Protein AF-A0A2R6EHL4-F1 (afdb_monomer_lite)

Foldseek 3Di:
DDDDDPPPPPPPVVVVVVVVVVVVVVVVVVVCVVVVVCPDDDDDWQWDWDWADDPDLFKIKIATQATDKDAQVFKFKPQWPGRRQDPGIHHHGDITITGGNDQKIWIWGQDPPRDIDTNDIDRRDRPPDPPPPPPPPPPPPPDDDDDDDDDDDDDDDDDDPDDDDDDDDDDDDDD

Radius of gyration: 38.96 Å; chains: 1; bounding box: 116×70×100 Å

Secondary structure (DSSP, 8-state):
-----------HHHHHHHHHHHHHHHHHHHHHHHHHT----PPPP-EEEEEEE-SSTT-EEEEEEEESPEEGGGEEEETBSSS---SSEE-TT-EEEE-B-SS-EEEEEE-TTS-EEEEEEE-----PPP--TTTT---------------------------------------

Sequence (175 aa):
MAPSRPNRAVSPVVGTVLLVAIVVALSALVAAVAFGTGGPREPAPDVVLELEQTDRPVAHELVVEGGDTLVGEKVEFRGTADEDPLAGRLRAGESLTVYPVEDTVRVVWFGEYTTTQILATFDPDPDLPPVDESSSTVTSRPRAPSTSSTRGSSSATWTATTTPSTWTTGRSTAL

pLDDT: mean 75.08, std 17.84, range [36.78, 97.44]

Structure (mmCIF, N/CA/C/O backbone):
data_AF-A0A2R6EHL4-F1
#
_entry.id   AF-A0A2R6EHL4-F1
#
loop_
_atom_site.group_PDB
_atom_site.id
_atom_site.type_symbol
_atom_site.label_atom_id
_atom_site.label_alt_id
_atom_site.label_comp_id
_atom_site.label_asym_id
_atom_site.label_entity_id
_atom_site.label_seq_id
_atom_site.pdbx_PDB_ins_code
_atom_site.Cartn_x
_atom_site.Cartn_y
_atom_site.Cartn_z
_atom_site.occupancy
_atom_site.B_iso_or_equiv
_atom_site.auth_seq_id
_atom_site.auth_comp_id
_atom_site.auth_asym_id
_atom_site.auth_atom_id
_atom_site.pdbx_PDB_model_num
ATOM 1 N N . MET A 1 1 ? 68.383 -13.740 -42.417 1.00 51.94 1 MET A N 1
ATOM 2 C CA . MET A 1 1 ? 67.497 -12.732 -43.035 1.00 51.94 1 MET A CA 1
ATOM 3 C C . MET A 1 1 ? 66.137 -12.849 -42.363 1.00 51.94 1 MET A C 1
ATOM 5 O O . MET A 1 1 ? 65.426 -13.806 -42.628 1.00 51.94 1 MET A O 1
ATOM 9 N N . ALA A 1 2 ? 65.846 -11.992 -41.382 1.00 56.62 2 ALA A N 1
ATOM 10 C CA . ALA A 1 2 ? 64.598 -12.051 -40.620 1.00 56.62 2 ALA A CA 1
ATOM 11 C C . ALA A 1 2 ? 63.565 -11.105 -41.258 1.00 56.62 2 ALA A C 1
ATOM 13 O O . ALA A 1 2 ? 63.922 -9.962 -41.550 1.00 56.62 2 ALA A O 1
ATOM 14 N N . PRO A 1 3 ? 62.318 -11.538 -41.502 1.00 65.69 3 PRO A N 1
ATOM 15 C CA . PRO A 1 3 ? 61.301 -10.654 -42.049 1.00 65.69 3 PRO A CA 1
ATOM 16 C C . PRO A 1 3 ? 60.809 -9.678 -40.973 1.00 65.69 3 PRO A C 1
ATOM 18 O O . PRO A 1 3 ? 60.251 -10.083 -39.951 1.00 65.69 3 PRO A O 1
ATOM 21 N N . SER A 1 4 ? 60.992 -8.381 -41.221 1.00 63.84 4 SER A N 1
ATOM 22 C CA . SER A 1 4 ? 60.390 -7.297 -40.446 1.00 63.84 4 SER A CA 1
ATOM 23 C C . SER A 1 4 ? 58.872 -7.377 -40.581 1.00 63.84 4 SER A C 1
ATOM 25 O O . SER A 1 4 ? 58.323 -7.127 -41.654 1.00 63.84 4 SER A O 1
ATOM 27 N N . ARG A 1 5 ? 58.170 -7.755 -39.509 1.00 69.06 5 ARG A N 1
ATOM 28 C CA . ARG A 1 5 ? 56.705 -7.713 -39.503 1.00 69.06 5 ARG A CA 1
ATOM 29 C C . ARG A 1 5 ? 56.274 -6.244 -39.469 1.00 69.06 5 ARG A C 1
ATOM 31 O O . ARG A 1 5 ? 56.669 -5.546 -38.535 1.00 69.06 5 ARG A O 1
ATOM 38 N N . PRO A 1 6 ? 55.488 -5.754 -40.444 1.00 61.88 6 PRO A N 1
ATOM 39 C CA . PRO A 1 6 ? 54.957 -4.405 -40.377 1.00 61.88 6 PRO A CA 1
ATOM 40 C C . PRO A 1 6 ? 54.023 -4.342 -39.173 1.00 61.88 6 PRO A C 1
ATOM 42 O O . PRO A 1 6 ? 53.021 -5.057 -39.104 1.00 61.88 6 PRO A O 1
ATOM 45 N N . ASN A 1 7 ? 54.399 -3.515 -38.202 1.00 63.94 7 ASN A N 1
ATOM 46 C CA . ASN A 1 7 ? 53.571 -3.181 -37.061 1.00 63.94 7 ASN A CA 1
ATOM 47 C C . ASN A 1 7 ? 52.332 -2.465 -37.616 1.00 63.94 7 ASN A C 1
ATOM 49 O O . ASN A 1 7 ? 52.393 -1.282 -37.952 1.00 63.94 7 ASN A O 1
ATOM 53 N N . ARG A 1 8 ? 51.240 -3.207 -37.840 1.00 67.00 8 ARG A N 1
ATOM 54 C CA . ARG A 1 8 ? 49.971 -2.633 -38.289 1.00 67.00 8 ARG A CA 1
ATOM 55 C C . ARG A 1 8 ? 49.411 -1.836 -37.121 1.00 67.00 8 ARG A C 1
ATOM 57 O O . ARG A 1 8 ? 48.657 -2.365 -36.311 1.00 67.00 8 ARG A O 1
ATOM 64 N N . ALA A 1 9 ? 49.809 -0.574 -37.030 1.00 65.62 9 ALA A N 1
ATOM 65 C CA . ALA A 1 9 ? 49.090 0.399 -36.239 1.00 65.62 9 ALA A CA 1
ATOM 66 C C . ALA A 1 9 ? 47.671 0.458 -36.816 1.00 65.62 9 ALA A C 1
ATOM 68 O O . ALA A 1 9 ? 47.457 0.916 -37.940 1.00 65.62 9 ALA A O 1
ATOM 69 N N . VAL A 1 10 ? 46.718 -0.113 -36.083 1.00 70.75 10 VAL A N 1
ATOM 70 C CA . VAL A 1 10 ? 45.293 0.074 -36.352 1.00 70.75 10 VAL A CA 1
ATOM 71 C C . VAL A 1 10 ? 45.035 1.574 -36.435 1.00 70.75 10 VAL A C 1
ATOM 73 O O . VAL A 1 10 ? 45.503 2.332 -35.584 1.00 70.75 10 VAL A O 1
ATOM 76 N N . SER A 1 11 ? 44.381 2.020 -37.512 1.00 77.75 11 SER A N 1
ATOM 77 C CA . SER A 1 11 ? 44.221 3.454 -37.736 1.00 77.75 11 SER A CA 1
ATOM 78 C C . SER A 1 11 ? 43.409 4.058 -36.581 1.00 77.75 11 SER A C 1
ATOM 80 O O . SER A 1 11 ? 42.477 3.404 -36.097 1.00 77.75 11 SER A O 1
ATOM 82 N N . PRO A 1 12 ? 43.734 5.286 -36.129 1.00 83.19 12 PRO A N 1
ATOM 83 C CA . PRO A 1 12 ? 43.045 5.939 -35.014 1.00 83.19 12 PRO A CA 1
ATOM 84 C C . PRO A 1 12 ? 41.516 5.873 -35.121 1.00 83.19 12 PRO A C 1
ATOM 86 O O . PRO A 1 12 ? 40.829 5.659 -34.126 1.00 83.19 12 PRO A O 1
ATOM 89 N N . VAL A 1 13 ? 41.008 5.956 -36.353 1.00 87.31 13 VAL A N 1
ATOM 90 C CA . VAL A 1 13 ? 39.584 5.923 -36.704 1.00 87.31 13 VAL A CA 1
ATOM 91 C C . VAL A 1 13 ? 38.945 4.558 -36.439 1.00 87.31 13 VAL A C 1
ATOM 93 O O . VAL A 1 13 ? 37.832 4.493 -35.922 1.00 87.31 13 VAL A O 1
ATOM 96 N N . VAL A 1 14 ? 39.639 3.453 -36.732 1.00 86.69 14 VAL A N 1
ATOM 97 C CA . VAL A 1 14 ? 39.107 2.102 -36.474 1.00 86.69 14 VAL A CA 1
ATOM 98 C C . VAL A 1 14 ? 38.966 1.861 -34.970 1.00 86.69 14 VAL A C 1
ATOM 100 O O . VAL A 1 14 ? 37.977 1.278 -34.530 1.00 86.69 14 VAL A O 1
ATOM 103 N N . GLY A 1 15 ? 39.905 2.376 -34.170 1.00 86.50 15 GLY A N 1
ATOM 104 C CA . GLY A 1 15 ? 39.806 2.333 -32.711 1.00 86.50 15 GLY A CA 1
ATOM 105 C C . GLY A 1 15 ? 38.618 3.136 -32.178 1.00 86.50 15 GLY A C 1
ATOM 106 O O . GLY A 1 15 ? 37.920 2.672 -31.278 1.00 86.50 15 GLY A O 1
ATOM 107 N N . THR A 1 16 ? 38.338 4.307 -32.760 1.00 92.69 16 THR A N 1
ATOM 108 C CA . THR A 1 16 ? 37.220 5.152 -32.309 1.00 92.69 16 THR A CA 1
ATOM 109 C C . THR A 1 16 ? 35.869 4.525 -32.628 1.00 92.69 16 THR A C 1
ATOM 111 O O . THR A 1 16 ? 34.993 4.500 -31.769 1.00 92.69 16 THR A O 1
ATOM 114 N N . VAL A 1 17 ? 35.700 3.976 -33.835 1.00 93.81 17 VAL A N 1
ATOM 115 C CA . VAL A 1 17 ? 34.446 3.310 -34.224 1.00 93.81 17 VAL A CA 1
ATOM 116 C C . VAL A 1 17 ? 34.177 2.101 -33.328 1.00 93.81 17 VAL A C 1
ATOM 118 O O . VAL A 1 17 ? 33.052 1.925 -32.863 1.00 93.81 17 VAL A O 1
ATOM 121 N N . LEU A 1 18 ? 35.210 1.308 -33.024 1.00 91.88 18 LEU A N 1
ATOM 122 C CA . LEU A 1 18 ? 35.087 0.169 -32.113 1.00 91.88 18 LEU A CA 1
ATOM 123 C C . LEU A 1 18 ? 34.695 0.608 -30.695 1.00 91.88 18 LEU A C 1
ATOM 125 O O . LEU A 1 18 ? 33.807 0.010 -30.090 1.00 91.88 18 LEU A O 1
ATOM 129 N N . LEU A 1 19 ? 35.327 1.665 -30.179 1.00 93.75 19 LEU A N 1
ATOM 130 C CA . LEU A 1 19 ? 35.011 2.218 -28.864 1.00 93.75 19 LEU A CA 1
ATOM 131 C C . LEU A 1 19 ? 33.545 2.662 -28.792 1.00 93.75 19 LEU A C 1
ATOM 133 O O . LEU A 1 19 ? 32.827 2.264 -27.877 1.00 93.75 19 LEU A O 1
ATOM 137 N N . VAL A 1 20 ? 33.090 3.445 -29.775 1.00 96.31 20 VAL A N 1
ATOM 138 C CA . VAL A 1 20 ? 31.707 3.941 -29.830 1.00 96.31 20 VAL A CA 1
ATOM 139 C C . VAL A 1 20 ? 30.719 2.782 -29.919 1.00 96.31 20 VAL A C 1
ATOM 141 O O . VAL A 1 20 ? 29.722 2.787 -29.202 1.00 96.31 20 VAL A O 1
ATOM 144 N N . ALA A 1 21 ? 31.005 1.762 -30.731 1.00 96.69 21 ALA A N 1
ATOM 145 C CA . ALA A 1 21 ? 30.141 0.591 -30.854 1.00 96.69 21 ALA A CA 1
ATOM 146 C C . ALA A 1 21 ? 29.924 -0.110 -29.503 1.00 96.69 21 ALA A C 1
ATOM 148 O O . ALA A 1 21 ? 28.790 -0.426 -29.143 1.00 96.69 21 ALA A O 1
ATOM 149 N N . ILE A 1 22 ? 30.996 -0.305 -28.730 1.00 95.62 22 ILE A N 1
ATOM 150 C CA . ILE A 1 22 ? 30.911 -0.940 -27.409 1.00 95.62 22 ILE A CA 1
ATOM 151 C C . ILE A 1 22 ? 30.153 -0.045 -26.423 1.00 95.62 22 ILE A C 1
ATOM 153 O O . ILE A 1 22 ? 29.301 -0.540 -25.691 1.00 95.62 22 ILE A O 1
ATOM 157 N N . VAL A 1 23 ? 30.405 1.267 -26.420 1.00 97.44 23 VAL A N 1
ATOM 158 C CA . VAL A 1 23 ? 29.692 2.216 -25.546 1.00 97.44 23 VAL A CA 1
ATOM 159 C C . VAL A 1 23 ? 28.191 2.216 -25.830 1.00 97.44 23 VAL A C 1
ATOM 161 O O . VAL A 1 23 ? 27.398 2.170 -24.894 1.00 97.44 23 VAL A O 1
ATOM 164 N N . VAL A 1 24 ? 27.787 2.215 -27.102 1.00 97.12 24 VAL A N 1
ATOM 165 C CA . VAL A 1 24 ? 26.370 2.162 -27.492 1.00 97.12 24 VAL A CA 1
ATOM 166 C C . VAL A 1 24 ? 25.736 0.840 -27.061 1.00 97.12 24 VAL A C 1
ATOM 168 O O . VAL A 1 24 ? 24.644 0.849 -26.497 1.00 97.12 24 VAL A O 1
ATOM 171 N N . ALA A 1 25 ? 26.428 -0.286 -27.257 1.00 96.44 25 ALA A N 1
ATOM 172 C CA . ALA A 1 25 ? 25.939 -1.591 -26.816 1.00 96.44 25 ALA A CA 1
ATOM 173 C C . ALA A 1 25 ? 25.762 -1.654 -25.287 1.00 96.44 25 ALA A C 1
ATOM 175 O O . ALA A 1 25 ? 24.722 -2.100 -24.802 1.00 96.44 25 ALA A O 1
ATOM 176 N N . LEU A 1 26 ? 26.741 -1.158 -24.521 1.00 97.31 26 LEU A N 1
ATOM 177 C CA . LEU A 1 26 ? 26.659 -1.091 -23.059 1.00 97.31 26 LEU A CA 1
ATOM 178 C C . LEU A 1 26 ? 25.559 -0.134 -22.592 1.00 97.31 26 LEU A C 1
ATOM 180 O O . LEU A 1 26 ? 24.823 -0.453 -21.663 1.00 97.31 26 LEU A O 1
ATOM 184 N N . SER A 1 27 ? 25.410 1.017 -23.245 1.00 96.88 27 SER A N 1
ATOM 185 C CA . SER A 1 27 ? 24.359 1.983 -22.928 1.00 96.88 27 SER A CA 1
ATOM 186 C C . SER A 1 27 ? 22.968 1.392 -23.151 1.00 96.88 27 SER A C 1
ATOM 188 O O . SER A 1 27 ? 22.115 1.511 -22.274 1.00 96.88 27 SER A O 1
ATOM 190 N N . ALA A 1 28 ? 22.758 0.690 -24.268 1.00 95.75 28 ALA A N 1
ATOM 191 C CA . ALA A 1 28 ? 21.503 0.002 -24.551 1.00 95.75 28 ALA A CA 1
ATOM 192 C C . ALA A 1 28 ? 21.193 -1.075 -23.502 1.00 95.75 28 ALA A C 1
ATOM 194 O O . ALA A 1 28 ? 20.050 -1.199 -23.067 1.00 95.75 28 ALA A O 1
ATOM 195 N N . LEU A 1 29 ? 22.209 -1.815 -23.049 1.00 94.75 29 LEU A N 1
ATOM 196 C CA . LEU A 1 29 ? 22.047 -2.815 -21.996 1.00 94.75 29 LEU A CA 1
ATOM 197 C C . LEU A 1 29 ? 21.632 -2.179 -20.662 1.00 94.75 29 LEU A C 1
ATOM 199 O O . LEU A 1 29 ? 20.690 -2.649 -20.026 1.00 94.75 29 LEU A O 1
ATOM 203 N N . VAL A 1 30 ? 22.298 -1.099 -20.247 1.00 94.12 30 VAL A N 1
ATOM 204 C CA . VAL A 1 30 ? 21.948 -0.383 -19.009 1.00 94.12 30 VAL A CA 1
ATOM 205 C C . VAL A 1 30 ? 20.548 0.217 -19.109 1.00 94.12 30 VAL A C 1
ATOM 207 O O . VAL A 1 30 ? 19.777 0.102 -18.161 1.00 94.12 30 VAL A O 1
ATOM 210 N N . ALA A 1 31 ? 20.183 0.787 -20.260 1.00 91.00 31 ALA A N 1
ATOM 211 C CA . ALA A 1 31 ? 18.831 1.274 -20.508 1.00 91.00 31 ALA A CA 1
ATOM 212 C C . ALA A 1 31 ? 17.801 0.140 -20.396 1.00 91.00 31 ALA A C 1
ATOM 214 O O . ALA A 1 31 ? 16.792 0.306 -19.721 1.00 91.00 31 ALA A O 1
ATOM 215 N N . ALA A 1 32 ? 18.065 -1.030 -20.980 1.00 89.94 32 ALA A N 1
ATOM 216 C CA . ALA A 1 32 ? 17.162 -2.176 -20.900 1.00 89.94 32 ALA A CA 1
ATOM 217 C C . ALA A 1 32 ? 16.936 -2.652 -19.455 1.00 89.94 32 ALA A C 1
ATOM 219 O O . ALA A 1 32 ? 15.807 -2.960 -19.087 1.00 89.94 32 ALA A O 1
ATOM 220 N N . VAL A 1 33 ? 17.974 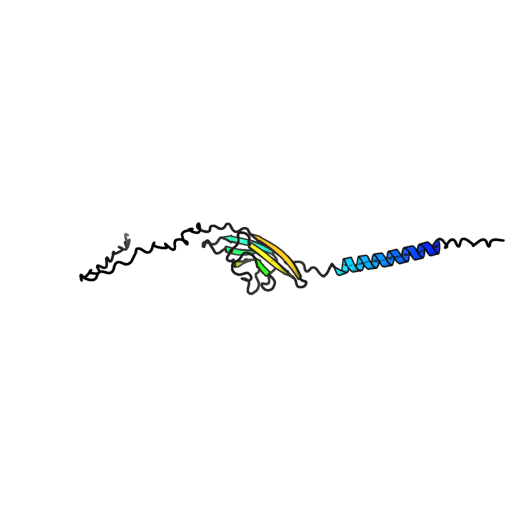-2.663 -18.613 1.00 89.25 33 VAL A N 1
ATOM 221 C CA . VAL A 1 33 ? 17.840 -3.018 -17.188 1.00 89.25 33 VAL A CA 1
ATOM 222 C C . VAL A 1 33 ? 17.133 -1.909 -16.398 1.00 89.25 33 VAL A C 1
ATOM 224 O O . VAL A 1 33 ? 16.253 -2.192 -15.583 1.00 89.25 33 VAL A O 1
ATOM 227 N N . ALA A 1 34 ? 17.466 -0.643 -16.658 1.00 86.94 34 ALA A N 1
ATOM 228 C CA . ALA A 1 34 ? 16.865 0.502 -15.977 1.00 86.94 34 ALA A CA 1
ATOM 229 C C . ALA A 1 34 ? 15.369 0.652 -16.303 1.00 86.94 34 ALA A C 1
ATOM 231 O O . ALA A 1 34 ? 14.559 0.859 -15.404 1.00 86.94 34 ALA A O 1
ATOM 232 N N . PHE A 1 35 ? 14.983 0.493 -17.571 1.00 83.69 35 PHE A N 1
ATOM 233 C CA . PHE A 1 35 ? 13.581 0.522 -17.992 1.00 83.69 35 PHE A CA 1
ATOM 234 C C . PHE A 1 35 ? 12.849 -0.789 -17.685 1.00 83.69 35 PHE A C 1
ATOM 236 O O . PHE A 1 35 ? 11.674 -0.755 -17.337 1.00 83.69 35 PHE A O 1
ATOM 243 N N . GLY A 1 36 ? 13.528 -1.937 -17.751 1.00 73.12 36 GLY A N 1
ATOM 244 C CA . GLY A 1 36 ? 12.933 -3.248 -17.467 1.00 73.12 36 GLY A CA 1
ATOM 245 C C . GLY A 1 36 ? 12.539 -3.457 -16.003 1.00 73.12 36 GLY A C 1
ATOM 246 O O . GLY A 1 36 ? 11.674 -4.275 -15.714 1.00 73.12 36 GLY A O 1
ATOM 247 N N . THR A 1 37 ? 13.139 -2.705 -15.079 1.00 69.56 37 THR A N 1
ATOM 248 C CA . THR A 1 37 ? 12.816 -2.737 -13.639 1.00 69.56 37 THR A CA 1
ATOM 249 C C . THR A 1 37 ? 11.842 -1.636 -13.208 1.00 69.56 37 THR A C 1
ATOM 251 O O . THR A 1 37 ? 11.304 -1.679 -12.104 1.00 69.56 37 THR A O 1
ATOM 254 N N . GLY A 1 38 ? 11.592 -0.651 -14.072 1.00 66.62 38 GLY A N 1
ATOM 255 C CA . GLY A 1 38 ? 10.705 0.482 -13.822 1.00 66.62 38 GLY A CA 1
ATOM 256 C C . GLY A 1 38 ? 9.321 0.287 -14.428 1.00 66.62 38 GLY A C 1
ATOM 257 O O . GLY A 1 38 ? 8.883 1.147 -15.189 1.00 66.62 38 GLY A O 1
ATOM 258 N N . GLY A 1 39 ? 8.653 -0.834 -14.128 1.00 65.38 39 GLY A N 1
ATOM 259 C CA . GLY A 1 39 ? 7.256 -1.044 -14.526 1.00 65.38 39 GLY A CA 1
ATOM 260 C C . GLY A 1 39 ? 6.357 0.133 -14.106 1.00 65.38 39 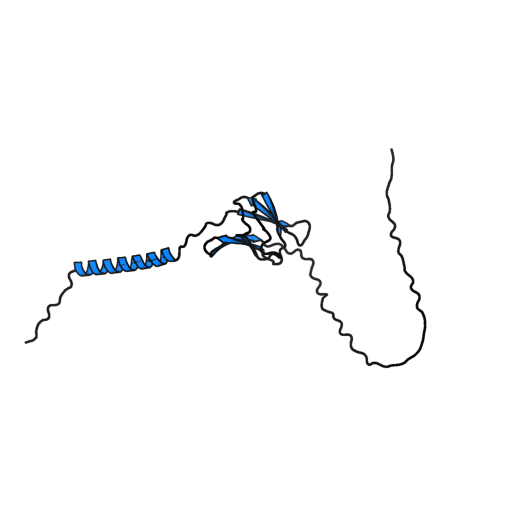GLY A C 1
ATOM 261 O O . GLY A 1 39 ? 6.748 0.905 -13.222 1.00 65.38 39 GLY A O 1
ATOM 262 N N . PRO A 1 40 ? 5.177 0.310 -14.732 1.00 63.19 40 PRO A N 1
ATOM 263 C CA . PRO A 1 40 ? 4.267 1.396 -14.389 1.00 63.19 40 PRO A CA 1
ATOM 264 C C . PRO A 1 40 ? 3.980 1.377 -12.885 1.00 63.19 40 PRO A C 1
ATOM 266 O O . PRO A 1 40 ? 3.357 0.447 -12.379 1.00 63.19 40 PRO A O 1
ATOM 269 N N . ARG A 1 41 ? 4.477 2.384 -12.160 1.00 66.94 41 ARG A N 1
ATOM 270 C CA . ARG A 1 41 ? 4.099 2.601 -10.765 1.00 66.94 41 ARG A CA 1
ATOM 271 C C . ARG A 1 41 ? 2.781 3.343 -10.803 1.00 66.94 41 ARG A C 1
ATOM 273 O O . ARG A 1 41 ? 2.751 4.508 -11.198 1.00 66.94 41 ARG A O 1
ATOM 280 N N . GLU A 1 42 ? 1.706 2.647 -10.476 1.00 75.94 42 GLU A N 1
ATOM 281 C CA . GLU A 1 42 ? 0.426 3.309 -10.289 1.00 75.94 42 GLU A CA 1
ATOM 282 C C . GLU A 1 42 ? 0.518 4.156 -9.013 1.00 75.94 42 GLU A C 1
ATOM 284 O O . GLU A 1 42 ? 0.913 3.622 -7.971 1.00 75.94 42 GLU A O 1
ATOM 289 N N . PRO A 1 43 ? 0.269 5.476 -9.090 1.00 78.38 43 PRO A N 1
ATOM 290 C CA . PRO A 1 43 ? 0.272 6.312 -7.901 1.00 78.38 43 PRO A CA 1
ATOM 291 C C . PRO A 1 43 ? -0.849 5.842 -6.971 1.00 78.38 43 PRO A C 1
ATOM 293 O O . PRO A 1 43 ? -1.990 5.694 -7.408 1.00 78.38 43 PRO A O 1
ATOM 296 N N . ALA A 1 44 ? -0.512 5.585 -5.707 1.00 84.38 44 ALA A N 1
ATOM 297 C CA . ALA A 1 44 ? -1.519 5.270 -4.705 1.00 84.38 44 ALA A CA 1
ATOM 298 C C . ALA A 1 44 ? -2.456 6.472 -4.491 1.00 84.38 44 ALA A C 1
ATOM 300 O O . ALA A 1 44 ? -2.026 7.616 -4.678 1.00 84.38 44 ALA A O 1
ATOM 301 N N . PRO A 1 45 ? -3.716 6.217 -4.096 1.00 85.75 45 PRO A N 1
ATOM 302 C CA . PRO A 1 45 ? -4.646 7.274 -3.722 1.00 85.75 45 PRO A CA 1
ATOM 303 C C . PRO A 1 45 ? -4.101 8.073 -2.534 1.00 85.75 45 PRO A C 1
ATOM 305 O O . PRO A 1 45 ? -3.581 7.488 -1.580 1.00 85.75 45 PRO A O 1
ATOM 308 N N . ASP A 1 46 ? -4.234 9.397 -2.591 1.00 88.81 46 ASP A N 1
ATOM 309 C CA . ASP A 1 46 ? -3.875 10.272 -1.473 1.00 88.81 46 ASP A CA 1
ATOM 310 C C . ASP A 1 46 ? -5.109 10.452 -0.586 1.00 88.81 46 ASP A C 1
ATOM 312 O O . ASP A 1 46 ? -6.121 11.014 -1.017 1.00 88.81 46 ASP A O 1
ATOM 316 N N . VAL A 1 47 ? -5.061 9.900 0.627 1.00 91.19 47 VAL A N 1
ATOM 317 C CA . VAL A 1 47 ? -6.177 9.897 1.579 1.00 91.19 47 VAL A CA 1
ATOM 318 C C . VAL A 1 47 ? -5.691 10.262 2.969 1.00 91.19 47 VAL A C 1
ATOM 320 O O . VAL A 1 47 ? -4.627 9.829 3.409 1.00 91.19 47 VAL A O 1
ATOM 323 N N . VAL A 1 48 ? -6.508 11.027 3.680 1.00 90.81 48 VAL A N 1
ATOM 324 C CA . VAL A 1 48 ? -6.302 11.335 5.092 1.00 90.81 48 VAL A CA 1
ATOM 325 C C . VAL A 1 48 ? -7.248 10.450 5.886 1.00 90.81 48 VAL A C 1
ATOM 327 O O . VAL A 1 48 ? -8.468 10.537 5.734 1.00 90.81 48 VAL A O 1
ATOM 330 N N . LEU A 1 49 ? -6.664 9.554 6.676 1.00 91.31 49 LEU A N 1
ATOM 331 C CA . LEU A 1 49 ? -7.379 8.602 7.513 1.00 91.31 49 LEU A CA 1
ATOM 332 C C . LEU A 1 49 ? -7.104 8.933 8.973 1.00 91.31 49 LEU A C 1
ATOM 334 O O . LEU A 1 49 ? -5.948 9.122 9.355 1.00 91.31 49 LEU A O 1
ATOM 338 N N . GLU A 1 50 ? -8.153 8.927 9.778 1.00 90.75 50 GLU A N 1
ATOM 339 C CA . GLU A 1 50 ? -8.081 9.082 11.224 1.00 90.75 50 GLU A CA 1
ATOM 340 C C . GLU A 1 50 ? -8.725 7.873 11.896 1.00 90.75 50 GLU A C 1
ATOM 342 O O . GLU A 1 50 ? -9.686 7.301 11.382 1.00 90.75 50 GLU A O 1
ATOM 347 N N . LEU A 1 51 ? -8.157 7.447 13.022 1.00 87.75 51 LEU A N 1
ATOM 348 C CA . LEU A 1 51 ? -8.693 6.357 13.822 1.00 87.75 51 LEU A CA 1
ATOM 349 C C . LEU A 1 51 ? -9.161 6.924 15.158 1.00 8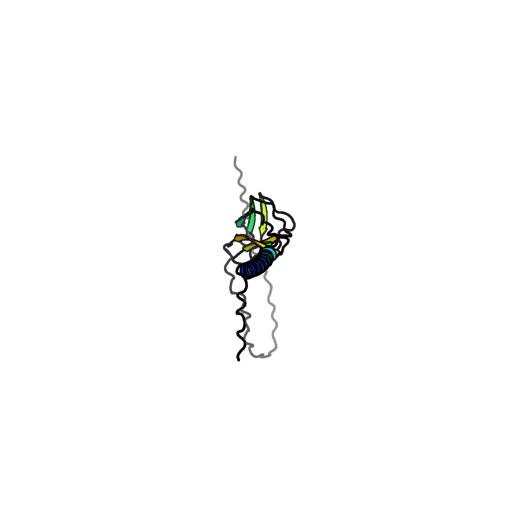7.75 51 LEU A C 1
ATOM 351 O O . LEU A 1 51 ? -8.346 7.294 16.002 1.00 87.75 51 LEU A O 1
ATOM 355 N N . GLU A 1 52 ? -10.472 6.970 15.343 1.00 88.25 52 GLU A N 1
ATOM 356 C CA . GLU A 1 52 ? -11.116 7.475 16.547 1.00 88.25 52 GLU A CA 1
ATOM 357 C C . GLU A 1 52 ? -11.509 6.321 17.477 1.00 88.25 52 GLU A C 1
ATOM 359 O O . GLU A 1 52 ? -11.975 5.259 17.052 1.00 88.25 52 GLU A O 1
ATOM 364 N N . GLN A 1 53 ? -11.337 6.524 18.781 1.00 82.94 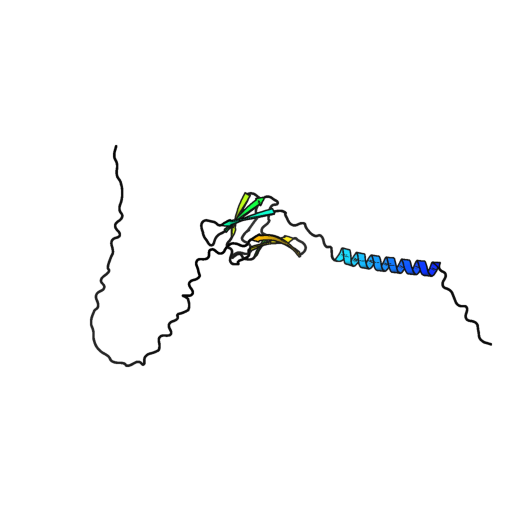53 GLN A N 1
ATOM 365 C CA . GLN A 1 53 ? -11.840 5.598 19.793 1.00 82.94 53 GLN A CA 1
ATOM 366 C C . GLN A 1 53 ? -13.344 5.811 19.979 1.00 82.94 53 GLN A C 1
ATOM 368 O O . GLN A 1 53 ? -13.796 6.937 20.177 1.00 82.94 53 GLN A O 1
ATOM 373 N N . THR A 1 54 ? -14.128 4.731 19.946 1.00 81.44 54 THR A N 1
ATOM 374 C CA . THR A 1 54 ? -15.558 4.805 20.279 1.00 81.44 54 THR A CA 1
ATOM 375 C C . THR A 1 54 ? -15.786 4.558 21.773 1.00 81.44 54 THR A C 1
ATOM 377 O O . THR A 1 54 ? -14.886 4.138 22.496 1.00 81.44 54 THR A O 1
ATOM 380 N N . ASP A 1 55 ? -17.026 4.710 22.243 1.00 75.94 55 ASP A N 1
ATOM 381 C CA . ASP A 1 55 ? -17.421 4.423 23.634 1.00 75.94 55 ASP A CA 1
ATOM 382 C C . ASP A 1 55 ? -17.202 2.948 24.050 1.00 75.94 55 ASP A C 1
ATOM 384 O O . ASP A 1 55 ? -17.390 2.576 25.212 1.00 75.94 55 ASP A O 1
ATOM 388 N N . ARG A 1 56 ? -16.857 2.069 23.099 1.00 73.88 56 ARG A N 1
ATOM 389 C CA . ARG A 1 56 ? -16.545 0.657 23.333 1.00 73.88 56 ARG A CA 1
ATOM 390 C C . ARG A 1 56 ? -15.030 0.454 23.235 1.00 73.88 56 ARG A C 1
ATOM 392 O O . ARG A 1 56 ? -14.486 0.667 22.160 1.00 73.88 56 ARG A O 1
ATOM 399 N N . PRO A 1 57 ? -14.373 -0.114 24.258 1.00 68.31 57 PRO A N 1
ATOM 400 C CA . PRO A 1 57 ? -12.908 -0.190 24.318 1.00 68.31 57 PRO A CA 1
ATOM 401 C C . PRO A 1 57 ? -12.261 -1.022 23.196 1.00 68.31 57 PRO A C 1
ATOM 403 O O . PRO A 1 57 ? -11.084 -0.872 22.911 1.00 68.31 57 PRO A O 1
ATOM 406 N N . VAL A 1 58 ? -13.022 -1.909 22.547 1.00 78.19 58 VAL A N 1
ATOM 407 C CA . VAL A 1 58 ? -12.503 -2.827 21.514 1.00 78.19 58 VAL A CA 1
ATOM 408 C C . VAL A 1 58 ? -12.799 -2.337 20.090 1.00 78.19 58 VAL A C 1
ATOM 410 O O . VAL A 1 58 ? -12.209 -2.826 19.132 1.00 78.19 58 VAL A O 1
ATOM 413 N N . ALA A 1 59 ? -13.727 -1.393 19.918 1.00 84.12 59 ALA A N 1
ATOM 414 C CA . ALA A 1 59 ? -14.129 -0.917 18.597 1.00 84.12 59 ALA A CA 1
ATOM 415 C C . ALA A 1 59 ? -13.540 0.472 18.347 1.00 84.12 59 ALA A C 1
ATOM 417 O O . ALA A 1 59 ? -13.626 1.349 19.199 1.00 84.12 59 ALA A O 1
ATOM 418 N N . HIS A 1 60 ? -12.959 0.668 17.174 1.00 85.81 60 HIS A N 1
ATOM 419 C CA . HIS A 1 60 ? -12.452 1.962 16.739 1.00 85.81 60 HIS A CA 1
ATOM 420 C C . HIS A 1 60 ? -13.172 2.361 15.454 1.00 85.81 60 HIS A C 1
ATOM 422 O O . HIS A 1 60 ? -13.538 1.508 14.640 1.00 85.81 60 HIS A O 1
ATOM 428 N N . GLU A 1 61 ? -13.428 3.648 15.290 1.00 90.25 61 GLU A N 1
ATOM 429 C CA . GLU A 1 61 ? -14.048 4.207 14.100 1.00 90.25 61 GLU A CA 1
ATOM 430 C C . GLU A 1 61 ? -12.955 4.800 13.218 1.00 90.25 61 GLU A C 1
ATOM 432 O O . GLU A 1 61 ? -12.285 5.758 13.583 1.00 90.25 61 GLU A O 1
ATOM 437 N N . LEU A 1 62 ? -12.733 4.185 12.061 1.00 89.56 62 LEU A N 1
ATOM 438 C CA . LEU A 1 62 ? -11.827 4.715 11.059 1.00 89.56 62 LEU A CA 1
ATOM 439 C C . LEU A 1 62 ? -12.597 5.693 10.175 1.00 89.56 62 LEU A C 1
ATOM 441 O O . LEU A 1 62 ? -13.526 5.283 9.477 1.00 89.56 62 LEU A O 1
ATOM 445 N N . VAL A 1 63 ? -12.195 6.956 10.178 1.00 91.06 63 VAL A N 1
ATOM 446 C CA . VAL A 1 63 ? -12.828 8.043 9.430 1.00 91.06 63 VAL A CA 1
ATOM 447 C C . VAL A 1 63 ? -11.927 8.459 8.273 1.00 91.06 63 VAL A C 1
ATOM 449 O O . VAL A 1 63 ? -10.719 8.637 8.433 1.00 91.06 63 VAL A O 1
ATOM 452 N N . VAL A 1 64 ? -12.509 8.634 7.086 1.00 91.56 64 VAL A N 1
ATOM 453 C CA . VAL A 1 64 ? -11.810 9.277 5.967 1.00 91.56 64 VAL A CA 1
ATOM 454 C C . VAL A 1 64 ? -12.056 10.777 6.053 1.00 91.56 64 VAL A C 1
ATOM 456 O O . VAL A 1 64 ? -13.122 11.248 5.664 1.00 91.56 64 VAL A O 1
ATOM 459 N N . GLU A 1 65 ? -11.089 11.552 6.531 1.00 91.12 65 GLU A N 1
ATOM 460 C CA . GLU A 1 65 ? -11.236 13.011 6.606 1.00 91.12 65 GLU A CA 1
ATOM 461 C C . GLU A 1 65 ? -11.290 13.650 5.211 1.00 91.12 65 GLU A C 1
ATOM 463 O O . GLU A 1 65 ? -12.032 14.604 4.962 1.00 91.12 65 GLU A O 1
ATOM 468 N N . GLY A 1 66 ? -10.512 13.117 4.268 1.00 88.00 66 GLY A N 1
ATOM 469 C CA . GLY A 1 66 ? -10.370 13.720 2.950 1.00 88.00 66 GLY A CA 1
ATOM 470 C C . GLY A 1 66 ? -9.542 12.894 1.977 1.00 88.00 66 GLY A C 1
ATOM 471 O O . GLY A 1 66 ? -8.881 11.932 2.356 1.00 88.00 66 GLY A O 1
ATOM 472 N N . GLY A 1 67 ? -9.572 13.308 0.710 1.00 89.31 67 GLY A N 1
ATOM 473 C CA . GLY A 1 67 ? -8.771 12.716 -0.360 1.00 89.31 67 GLY A CA 1
ATOM 474 C C . GLY A 1 67 ? -9.565 11.850 -1.337 1.00 89.31 67 GLY A C 1
ATOM 475 O O . GLY A 1 67 ? -10.766 12.055 -1.554 1.00 89.31 67 GLY A O 1
ATOM 476 N N . ASP A 1 68 ? -8.859 10.919 -1.969 1.00 90.44 68 ASP A N 1
ATOM 477 C CA . ASP A 1 68 ? -9.392 10.009 -2.977 1.00 90.44 68 ASP A CA 1
ATOM 478 C C . ASP A 1 68 ? -10.343 8.948 -2.389 1.00 90.44 68 ASP A C 1
ATOM 480 O O . ASP A 1 68 ? -10.388 8.677 -1.192 1.00 90.44 68 ASP A O 1
ATOM 484 N N . THR A 1 69 ? -11.152 8.323 -3.251 1.00 90.56 69 THR A N 1
ATOM 485 C CA . THR A 1 69 ? -12.018 7.207 -2.833 1.00 90.56 69 THR A CA 1
ATOM 486 C C . THR A 1 69 ? -11.203 5.924 -2.713 1.00 90.56 69 THR A C 1
ATOM 488 O O . THR A 1 69 ? -10.592 5.490 -3.691 1.00 90.56 69 THR A O 1
ATOM 491 N N . LEU A 1 70 ? -11.274 5.269 -1.557 1.00 89.38 70 LEU A N 1
ATOM 492 C CA . LEU A 1 70 ? -10.704 3.944 -1.347 1.00 89.38 70 LEU A CA 1
ATOM 493 C C . LEU A 1 70 ? -11.636 2.868 -1.893 1.00 89.38 70 LEU A C 1
ATOM 495 O O . LEU A 1 70 ? -12.852 2.943 -1.725 1.00 89.38 70 LEU A O 1
ATOM 499 N N . VAL A 1 71 ? -11.062 1.858 -2.539 1.00 90.44 71 VAL A N 1
ATOM 500 C CA . VAL A 1 71 ? -11.776 0.673 -3.025 1.00 90.44 71 VAL A CA 1
ATOM 501 C C . VAL A 1 71 ? -11.315 -0.509 -2.185 1.00 90.44 71 VAL A C 1
ATOM 503 O O . VAL A 1 71 ? -10.122 -0.793 -2.161 1.00 90.44 71 VAL A O 1
ATOM 506 N N . GLY A 1 72 ? -12.251 -1.178 -1.518 1.00 87.69 72 GLY A N 1
ATOM 507 C CA . GLY A 1 72 ? -12.008 -2.295 -0.603 1.00 87.69 72 GLY A CA 1
ATOM 508 C C . GLY A 1 72 ? -11.193 -3.421 -1.209 1.00 87.69 72 GLY A C 1
ATOM 509 O O . GLY A 1 72 ? -10.185 -3.812 -0.652 1.00 87.69 72 GLY A O 1
ATOM 510 N N . GLU A 1 73 ? -11.501 -3.801 -2.451 1.00 87.88 73 GLU A N 1
ATOM 511 C CA . GLU A 1 73 ? -10.747 -4.827 -3.192 1.00 87.88 73 GLU A CA 1
ATOM 512 C C . GLU A 1 73 ? -9.246 -4.509 -3.356 1.00 87.88 73 GLU A C 1
ATOM 514 O O . GLU A 1 73 ? -8.458 -5.383 -3.714 1.00 87.88 73 GLU A O 1
ATOM 519 N N . LYS A 1 74 ? -8.847 -3.249 -3.137 1.00 89.12 74 LYS A N 1
ATOM 520 C CA . LYS A 1 74 ? -7.467 -2.763 -3.231 1.00 89.12 74 LYS A CA 1
ATOM 521 C C . LYS A 1 74 ? -6.885 -2.342 -1.882 1.00 89.12 74 LYS A C 1
ATOM 523 O O . LYS A 1 74 ? -5.780 -1.806 -1.873 1.00 89.12 74 LYS A O 1
ATOM 528 N N . VAL A 1 75 ? -7.596 -2.515 -0.769 1.00 90.94 75 VAL A N 1
ATOM 529 C CA . VAL A 1 75 ? -7.179 -2.040 0.557 1.00 90.94 75 VAL A CA 1
ATOM 530 C C . VAL A 1 75 ? -7.299 -3.160 1.580 1.00 90.94 75 VAL A C 1
ATOM 532 O O . VAL A 1 75 ? -8.315 -3.830 1.655 1.00 90.94 75 VAL A O 1
ATOM 535 N N . GLU A 1 76 ? -6.274 -3.325 2.405 1.00 91.25 76 GLU A N 1
ATOM 536 C CA . GLU A 1 76 ? -6.244 -4.310 3.483 1.00 91.25 76 GLU A CA 1
ATOM 537 C C . GLU A 1 76 ? -5.811 -3.651 4.792 1.00 91.25 76 GLU A C 1
ATOM 539 O O . GLU A 1 76 ? -4.938 -2.774 4.820 1.00 91.25 76 GLU A O 1
ATOM 544 N N . PHE A 1 77 ? -6.410 -4.100 5.887 1.00 90.62 77 PHE A N 1
ATOM 545 C CA . PHE A 1 77 ? -6.216 -3.578 7.231 1.00 90.62 77 PHE A CA 1
ATOM 546 C C . PHE A 1 77 ? -5.436 -4.585 8.072 1.00 90.62 77 PHE A C 1
ATOM 548 O O . PHE A 1 77 ? -5.987 -5.479 8.712 1.00 90.62 77 PHE A O 1
ATOM 555 N N . ARG A 1 78 ? -4.114 -4.428 8.102 1.00 91.69 78 ARG A N 1
ATOM 556 C CA . ARG A 1 78 ? -3.234 -5.274 8.918 1.00 91.69 78 ARG A CA 1
ATOM 557 C C . ARG A 1 78 ? -3.311 -4.852 10.383 1.00 91.69 78 ARG A C 1
ATOM 559 O O . ARG A 1 78 ? -3.349 -3.656 10.665 1.00 91.69 78 ARG A O 1
ATOM 566 N N . GLY A 1 79 ? -3.304 -5.821 11.297 1.00 86.75 79 GLY A N 1
ATOM 567 C CA . GLY A 1 79 ? -3.412 -5.576 12.741 1.00 86.75 79 GLY A CA 1
ATOM 568 C C . GLY A 1 79 ? -4.849 -5.409 13.249 1.00 86.75 79 GLY A C 1
ATOM 569 O O . GLY A 1 79 ? -5.059 -5.008 14.393 1.00 86.75 79 GLY A O 1
ATOM 570 N N . THR A 1 80 ? -5.848 -5.726 12.419 1.00 89.25 80 THR A N 1
ATOM 571 C CA . THR A 1 80 ? -7.269 -5.747 12.803 1.00 89.25 80 THR A CA 1
ATOM 572 C C . THR A 1 80 ? -7.838 -7.167 12.738 1.00 89.25 80 THR A C 1
ATOM 574 O O . THR A 1 80 ? -7.282 -8.030 12.065 1.00 89.25 80 THR A O 1
ATOM 577 N N . ALA A 1 81 ? -8.921 -7.433 13.474 1.00 87.94 81 ALA A N 1
ATOM 578 C CA . ALA A 1 81 ? -9.568 -8.748 13.525 1.00 87.94 81 ALA A CA 1
ATOM 579 C C . ALA A 1 81 ? -10.132 -9.192 12.165 1.00 87.94 81 ALA A C 1
ATOM 581 O O . ALA A 1 81 ? -10.262 -10.389 11.915 1.00 87.94 81 ALA A O 1
ATOM 582 N N . ASP A 1 82 ? -10.487 -8.222 11.324 1.00 86.75 82 ASP A N 1
ATOM 583 C CA . ASP A 1 82 ? -10.959 -8.415 9.962 1.00 86.75 82 ASP A CA 1
ATOM 584 C C . ASP A 1 82 ? -10.041 -7.635 9.021 1.00 86.75 82 ASP A C 1
ATOM 586 O O . ASP A 1 82 ? -10.051 -6.408 9.043 1.00 86.75 82 ASP A O 1
ATOM 590 N N . GLU A 1 83 ? -9.225 -8.342 8.233 1.00 87.94 83 GLU A N 1
ATOM 591 C CA . GLU A 1 83 ? -8.246 -7.719 7.334 1.00 87.94 83 GLU A CA 1
ATOM 592 C C . GLU A 1 83 ? -8.906 -7.016 6.132 1.00 87.94 83 GLU A C 1
ATOM 594 O O . GLU A 1 83 ? -8.270 -6.161 5.514 1.00 87.94 83 GLU A O 1
ATOM 599 N N . ASP A 1 84 ? -10.174 -7.313 5.827 1.00 88.25 84 ASP A N 1
ATOM 600 C CA . ASP A 1 84 ? -10.945 -6.660 4.759 1.00 88.25 84 ASP A CA 1
ATOM 601 C C . ASP A 1 84 ? -12.352 -6.246 5.246 1.00 88.25 84 ASP A C 1
ATOM 603 O O . ASP A 1 84 ? -13.378 -6.752 4.781 1.00 88.25 84 ASP A O 1
ATOM 607 N N . PRO A 1 85 ? -12.433 -5.283 6.184 1.00 85.44 85 PRO A N 1
ATOM 608 C CA . PRO A 1 85 ? -13.698 -4.779 6.693 1.00 85.44 85 PRO A CA 1
ATOM 609 C C . PRO A 1 85 ? -14.422 -3.897 5.656 1.00 85.44 85 PRO A C 1
ATOM 611 O O . PRO A 1 85 ? -15.588 -3.537 5.846 1.00 85.44 85 PRO A O 1
ATOM 614 N N . LEU A 1 86 ? -13.757 -3.517 4.554 1.00 86.69 86 LEU A N 1
ATOM 615 C CA . LEU A 1 86 ? -14.297 -2.630 3.528 1.00 86.69 86 LEU A CA 1
ATOM 616 C C . LEU A 1 86 ? -14.857 -3.442 2.352 1.00 86.69 86 LEU A C 1
ATOM 618 O O . LEU A 1 86 ? -14.234 -3.575 1.313 1.00 86.69 86 LEU A O 1
ATOM 622 N N . ALA A 1 87 ? -16.117 -3.864 2.426 1.00 81.94 87 ALA A N 1
ATOM 623 C CA . ALA A 1 87 ? -16.751 -4.634 1.343 1.00 81.94 87 ALA A CA 1
ATOM 624 C C . ALA A 1 87 ? -17.035 -3.844 0.036 1.00 81.94 87 ALA A C 1
ATOM 626 O O . ALA A 1 87 ? -17.716 -4.343 -0.860 1.00 81.94 87 ALA A O 1
ATOM 627 N N . GLY A 1 88 ? -16.604 -2.585 -0.080 1.00 88.75 88 GLY A N 1
ATOM 628 C CA . GLY A 1 88 ? -17.011 -1.710 -1.178 1.00 88.75 88 GLY A CA 1
ATOM 629 C C . GLY A 1 88 ? -16.067 -0.544 -1.418 1.00 88.75 88 GLY A C 1
ATOM 630 O O . GLY A 1 88 ? -14.962 -0.712 -1.917 1.00 88.75 88 GLY A O 1
ATOM 631 N N . ARG A 1 89 ? -16.537 0.673 -1.159 1.00 90.62 89 ARG A N 1
ATOM 632 C CA . ARG A 1 89 ? -15.793 1.907 -1.436 1.00 90.62 89 ARG A CA 1
ATOM 633 C C . ARG A 1 89 ? -16.019 2.876 -0.296 1.00 90.62 89 ARG A C 1
ATOM 635 O O . ARG A 1 89 ? -17.171 3.047 0.087 1.00 90.62 89 ARG A O 1
ATOM 642 N N . LEU A 1 90 ? -14.943 3.490 0.182 1.00 88.88 90 LEU A N 1
ATOM 643 C CA . LEU A 1 90 ? -14.957 4.455 1.276 1.00 88.88 90 LEU A CA 1
ATOM 644 C C . LEU A 1 90 ? -14.561 5.827 0.730 1.00 88.88 90 LEU A C 1
ATOM 646 O O . LEU A 1 90 ? -13.521 5.973 0.081 1.00 88.88 90 LEU A O 1
ATOM 650 N N . ARG A 1 91 ? -15.420 6.823 0.921 1.00 91.69 91 ARG A N 1
ATOM 651 C CA . ARG A 1 91 ? -15.201 8.212 0.498 1.00 91.69 91 ARG A CA 1
ATOM 652 C C . ARG A 1 91 ? -14.867 9.104 1.686 1.00 91.69 91 ARG A C 1
ATOM 654 O O . ARG A 1 91 ? -15.176 8.773 2.821 1.00 91.69 91 ARG A O 1
ATOM 661 N N . ALA A 1 92 ? -14.335 10.289 1.392 1.00 92.06 92 ALA A N 1
ATOM 662 C CA . ALA A 1 92 ? -14.227 11.365 2.368 1.00 92.06 92 ALA A CA 1
ATOM 663 C C . ALA A 1 92 ? -15.573 11.633 3.071 1.00 92.06 92 ALA A C 1
ATOM 665 O O . ALA A 1 92 ? -16.611 11.775 2.414 1.00 92.06 92 ALA A O 1
ATOM 666 N N . GLY A 1 93 ? -15.529 11.704 4.398 1.00 89.00 93 GLY A N 1
ATOM 667 C CA . GLY A 1 93 ? -16.666 11.844 5.302 1.00 89.00 93 GLY A CA 1
ATOM 668 C C . GLY A 1 93 ? -17.367 10.532 5.663 1.00 89.00 93 GLY A C 1
ATOM 669 O O . GLY A 1 93 ? -18.310 10.565 6.449 1.00 89.00 93 GLY A O 1
ATOM 670 N N . GLU A 1 94 ? -16.957 9.395 5.098 1.00 91.75 94 GLU A N 1
ATOM 671 C CA . GLU A 1 94 ? -17.464 8.079 5.493 1.00 91.75 94 GLU A CA 1
ATOM 672 C C . GLU A 1 94 ? -16.556 7.457 6.559 1.00 91.75 94 GLU A C 1
ATOM 674 O O . GLU A 1 94 ? -15.345 7.698 6.594 1.00 91.75 94 GLU A O 1
ATOM 679 N N . SER A 1 95 ? -17.160 6.642 7.422 1.00 89.81 95 SER A N 1
ATOM 680 C CA . SER A 1 95 ? -16.471 5.932 8.488 1.00 89.81 95 SER A CA 1
ATOM 681 C C . SER A 1 95 ? -16.758 4.433 8.451 1.00 89.81 95 SER A C 1
ATOM 683 O O . SER A 1 95 ? -17.776 3.975 7.919 1.00 89.81 95 SER A O 1
ATOM 685 N N . LEU A 1 96 ? -15.830 3.656 8.999 1.00 90.75 96 LEU A N 1
ATOM 686 C CA . LEU A 1 96 ? -15.911 2.207 9.097 1.00 90.75 96 LEU A CA 1
ATOM 687 C C . LEU A 1 96 ? -15.458 1.764 10.485 1.00 90.75 96 LEU A C 1
ATOM 689 O O . LEU A 1 96 ? -14.416 2.185 10.977 1.00 90.75 96 LEU A O 1
ATOM 693 N N . THR A 1 97 ? -16.224 0.879 11.118 1.00 89.81 97 THR A N 1
ATOM 694 C CA . THR A 1 97 ? -15.813 0.290 12.394 1.00 89.81 97 THR A CA 1
ATOM 695 C C . THR A 1 97 ? -14.769 -0.794 12.158 1.00 89.81 97 THR A C 1
ATOM 697 O O . THR A 1 97 ? -15.029 -1.762 11.444 1.00 89.81 97 THR A O 1
ATOM 700 N N . VAL A 1 98 ? -13.618 -0.657 12.807 1.00 89.56 98 VAL A N 1
ATOM 701 C CA . VAL A 1 98 ? -12.534 -1.640 12.808 1.00 89.56 98 VAL A CA 1
ATOM 702 C C . VAL A 1 98 ? -12.256 -2.118 14.232 1.00 89.56 98 VAL A C 1
ATOM 704 O O . VAL A 1 98 ? -12.540 -1.429 15.214 1.00 89.56 98 VAL A O 1
ATOM 707 N N . TYR A 1 99 ? -11.704 -3.322 14.347 1.00 89.50 99 TYR A N 1
ATOM 708 C CA . TYR A 1 99 ? -11.384 -3.952 15.627 1.00 89.50 99 TYR A CA 1
ATOM 709 C C . TYR A 1 99 ? -9.884 -4.245 15.672 1.00 89.50 99 TYR A C 1
ATOM 711 O O . TYR A 1 99 ? -9.471 -5.299 15.185 1.00 89.50 99 TYR A O 1
ATOM 719 N N . PRO A 1 100 ? -9.051 -3.322 16.179 1.00 87.00 100 PRO A N 1
ATOM 720 C CA . PRO A 1 100 ? -7.624 -3.565 16.343 1.00 87.00 100 PRO A CA 1
ATOM 721 C C . PRO A 1 100 ? -7.368 -4.771 17.253 1.00 87.00 100 PRO A C 1
ATOM 723 O O . PRO A 1 100 ? -8.001 -4.910 18.299 1.00 87.00 100 PRO A O 1
ATOM 726 N N . VAL A 1 101 ? -6.456 -5.650 16.844 1.00 86.94 101 VAL A N 1
ATOM 727 C CA . VAL A 1 101 ? -6.000 -6.811 17.636 1.00 86.94 101 VAL A CA 1
ATOM 728 C C . VAL A 1 101 ? -4.499 -6.776 17.913 1.00 86.94 101 VAL A C 1
ATOM 730 O O . VAL A 1 101 ? -4.016 -7.534 18.750 1.00 86.94 101 VAL A O 1
ATOM 733 N N . GLU A 1 102 ? -3.775 -5.900 17.219 1.00 85.44 102 GLU A N 1
ATOM 734 C CA . GLU A 1 102 ? -2.355 -5.628 17.417 1.00 85.44 102 GLU A CA 1
ATOM 735 C C . GLU A 1 102 ? -2.150 -4.177 17.867 1.00 85.44 102 GLU A C 1
ATOM 737 O O . GLU A 1 102 ? -2.987 -3.313 17.602 1.00 85.44 102 GLU A O 1
ATOM 742 N N . ASP A 1 103 ? -0.986 -3.903 18.461 1.00 84.50 103 ASP A N 1
ATOM 743 C CA . ASP A 1 103 ? -0.557 -2.558 18.880 1.00 84.50 103 ASP A CA 1
ATOM 744 C C . ASP A 1 103 ? -0.347 -1.609 17.687 1.00 84.50 103 ASP A C 1
ATOM 746 O O . ASP A 1 103 ? -0.153 -0.411 17.836 1.00 84.50 103 ASP A O 1
ATOM 750 N N . THR A 1 104 ? -0.317 -2.131 16.460 1.00 87.50 104 THR A N 1
ATOM 751 C CA . THR A 1 104 ? -0.132 -1.317 15.261 1.00 87.50 104 THR A CA 1
ATOM 752 C C . THR A 1 104 ? -1.086 -1.759 14.168 1.00 87.50 104 THR A C 1
ATOM 754 O O . THR A 1 104 ? -0.984 -2.867 13.647 1.00 87.50 104 THR A O 1
ATOM 757 N N . VAL A 1 105 ? -1.952 -0.844 13.743 1.00 89.25 105 VAL A N 1
ATOM 758 C CA . VAL A 1 105 ? -2.849 -1.039 12.604 1.00 89.25 105 VAL A CA 1
ATOM 759 C C . VAL A 1 105 ? -2.268 -0.350 11.378 1.00 89.25 105 VAL A C 1
ATOM 761 O O . VAL A 1 105 ? -1.896 0.822 11.425 1.00 89.25 105 VAL A O 1
ATOM 764 N N . ARG A 1 106 ? -2.184 -1.059 10.252 1.00 92.12 106 ARG A N 1
ATOM 765 C CA . ARG A 1 106 ? -1.679 -0.506 8.986 1.00 92.12 106 ARG A CA 1
ATOM 766 C C . ARG A 1 106 ? -2.723 -0.648 7.901 1.00 92.12 106 ARG A C 1
ATOM 768 O O . ARG A 1 106 ? -3.199 -1.748 7.636 1.00 92.12 106 ARG A O 1
ATOM 775 N N . VAL A 1 107 ? -2.994 0.458 7.224 1.00 90.69 107 VAL A N 1
ATOM 776 C CA . VAL A 1 107 ? -3.833 0.472 6.028 1.00 90.69 107 VAL A CA 1
ATOM 777 C C . VAL A 1 107 ? -2.918 0.334 4.823 1.00 90.69 107 VAL A C 1
ATOM 779 O O . VAL A 1 107 ? -2.080 1.203 4.564 1.00 90.69 107 VAL A O 1
ATOM 782 N N . VAL A 1 108 ? -3.040 -0.781 4.116 1.00 92.00 108 VAL A N 1
ATOM 783 C CA . VAL A 1 108 ? -2.181 -1.157 2.994 1.00 92.00 108 VAL A CA 1
ATOM 784 C C . VAL A 1 108 ? -2.997 -1.124 1.712 1.00 92.00 108 VAL A C 1
ATOM 786 O O . VAL A 1 108 ? -4.062 -1.720 1.640 1.00 92.00 108 VAL A O 1
ATOM 789 N N . TRP A 1 109 ? -2.491 -0.441 0.692 1.00 92.50 109 TRP A N 1
ATOM 790 C CA . TRP A 1 109 ? -3.087 -0.383 -0.636 1.00 92.50 109 TRP A CA 1
ATOM 791 C C . TRP A 1 109 ? -2.313 -1.235 -1.642 1.00 92.50 109 TRP A C 1
ATOM 793 O O . TRP A 1 109 ? -1.076 -1.243 -1.640 1.00 92.50 109 TRP A O 1
ATOM 803 N N . PHE A 1 110 ? -3.049 -1.904 -2.530 1.00 89.19 110 PHE A N 1
ATOM 804 C CA . PHE A 1 110 ? -2.543 -2.759 -3.598 1.00 89.19 110 PHE A CA 1
ATOM 805 C C . PHE A 1 110 ? -2.923 -2.207 -4.976 1.00 89.19 110 PHE A C 1
ATOM 807 O O . PHE A 1 110 ? -4.095 -2.117 -5.345 1.00 89.19 110 PHE A O 1
ATOM 814 N N . GLY A 1 111 ? -1.905 -1.868 -5.761 1.00 84.69 111 GLY A N 1
ATOM 815 C CA . GLY A 1 111 ? -2.023 -1.501 -7.168 1.00 84.69 111 GLY A CA 1
ATOM 816 C C . GLY A 1 111 ? -1.942 -2.704 -8.110 1.00 84.69 111 GLY A C 1
ATOM 817 O O . GLY A 1 111 ? -1.499 -3.791 -7.738 1.00 84.69 111 GLY A O 1
ATOM 818 N N . GLU A 1 112 ? -2.295 -2.483 -9.377 1.00 78.19 112 GLU A N 1
ATOM 819 C CA . GLU A 1 112 ? -2.434 -3.526 -10.412 1.00 78.19 112 GLU A CA 1
ATOM 820 C C . GLU A 1 112 ? -1.126 -4.283 -10.732 1.00 78.19 112 GLU A C 1
ATOM 822 O O . GLU A 1 112 ? -1.144 -5.426 -11.185 1.00 78.19 112 GLU A O 1
ATOM 827 N N . TYR A 1 113 ? 0.034 -3.666 -10.477 1.00 74.38 113 TYR A N 1
ATOM 828 C CA . TYR A 1 113 ? 1.355 -4.192 -10.855 1.00 74.38 113 TYR A CA 1
ATOM 829 C C . TYR A 1 113 ? 2.200 -4.619 -9.647 1.00 74.38 113 TYR A C 1
ATOM 831 O O . TYR A 1 113 ? 3.387 -4.294 -9.573 1.00 74.38 113 TYR A O 1
ATOM 839 N N . THR A 1 114 ? 1.588 -5.292 -8.663 1.00 71.00 114 THR A N 1
ATOM 840 C CA . THR A 1 114 ? 2.260 -5.717 -7.408 1.00 71.00 114 THR A CA 1
ATOM 841 C C . THR A 1 114 ? 2.843 -4.532 -6.623 1.00 71.00 114 THR A C 1
ATOM 843 O O . THR A 1 114 ? 3.782 -4.664 -5.842 1.00 71.00 114 THR A O 1
ATOM 846 N N . THR A 1 115 ? 2.306 -3.335 -6.852 1.00 79.81 115 THR A N 1
ATOM 847 C CA . THR A 1 115 ? 2.704 -2.150 -6.097 1.00 79.81 115 THR A CA 1
ATOM 848 C C . THR A 1 115 ? 1.930 -2.164 -4.793 1.00 79.81 115 THR A C 1
ATOM 850 O O . THR A 1 115 ? 0.708 -2.089 -4.811 1.00 79.81 115 THR A O 1
ATOM 853 N N . THR A 1 116 ? 2.635 -2.271 -3.675 1.00 85.44 116 THR A N 1
ATOM 854 C CA . THR A 1 116 ? 2.034 -2.200 -2.344 1.00 85.44 116 THR A CA 1
ATOM 855 C C . THR A 1 116 ? 2.538 -0.950 -1.645 1.00 85.44 116 THR A C 1
ATOM 857 O O . THR A 1 116 ? 3.749 -0.713 -1.602 1.00 85.44 116 THR A O 1
ATOM 860 N N . GLN A 1 117 ? 1.626 -0.150 -1.100 1.00 87.19 117 GLN A N 1
ATOM 861 C CA . GLN A 1 117 ? 1.961 1.067 -0.366 1.00 87.19 117 GLN A CA 1
ATOM 862 C C . GLN A 1 117 ? 1.157 1.149 0.929 1.00 87.19 117 GLN A C 1
ATOM 864 O O . GLN A 1 117 ? -0.016 0.803 0.966 1.00 87.19 117 GLN A O 1
ATOM 869 N N . ILE A 1 118 ? 1.796 1.613 2.000 1.00 89.75 118 ILE A N 1
ATOM 870 C CA . ILE A 1 118 ? 1.112 1.900 3.261 1.00 89.75 118 ILE A CA 1
ATOM 871 C C . ILE A 1 118 ? 0.499 3.295 3.140 1.00 89.75 118 ILE A C 1
ATOM 873 O O . ILE A 1 118 ? 1.229 4.253 2.884 1.00 89.75 118 ILE A O 1
ATOM 877 N N . LEU A 1 119 ? -0.819 3.391 3.309 1.00 88.94 119 LEU A N 1
ATOM 878 C CA . LEU A 1 119 ? -1.557 4.654 3.297 1.00 88.94 119 LEU A CA 1
ATOM 879 C C . LEU A 1 119 ? -1.496 5.334 4.666 1.00 88.94 119 LEU A C 1
ATOM 881 O O . LEU A 1 119 ? -1.181 6.513 4.762 1.00 88.94 119 LEU A O 1
ATOM 885 N N . ALA A 1 120 ? -1.748 4.568 5.729 1.00 88.31 120 ALA A N 1
ATOM 886 C CA . ALA A 1 120 ? -1.739 5.062 7.099 1.00 88.31 120 ALA A CA 1
ATOM 887 C C . ALA A 1 120 ? -1.229 3.992 8.067 1.00 88.31 120 ALA A C 1
ATOM 889 O O . ALA A 1 120 ? -1.301 2.787 7.806 1.00 88.31 120 ALA A O 1
ATOM 890 N N . THR A 1 121 ? -0.677 4.438 9.190 1.00 89.12 121 THR A N 1
ATOM 891 C CA . THR A 1 121 ? -0.302 3.583 10.318 1.00 89.12 121 THR A CA 1
ATOM 892 C C . THR A 1 121 ? -0.838 4.225 11.584 1.00 89.12 121 THR A C 1
ATOM 894 O O . THR A 1 121 ? -0.588 5.404 11.821 1.00 89.12 121 THR A O 1
ATOM 897 N N . PHE A 1 122 ? -1.556 3.439 12.372 1.00 88.31 122 PHE A N 1
ATOM 898 C CA . PHE A 1 122 ? -2.146 3.832 13.640 1.00 88.31 122 PHE A CA 1
ATOM 899 C C . PHE A 1 122 ? -1.567 2.969 14.754 1.00 88.31 122 PHE A C 1
ATOM 901 O O . PHE A 1 122 ? -1.263 1.796 14.539 1.00 88.31 122 PHE A O 1
ATOM 908 N N . ASP A 1 123 ? -1.438 3.561 15.931 1.00 87.19 123 ASP A N 1
ATOM 909 C CA . ASP A 1 123 ? -1.003 2.907 17.164 1.00 87.19 123 ASP A CA 1
ATOM 910 C C . ASP A 1 123 ? -2.165 3.063 18.158 1.00 87.19 123 ASP A C 1
ATOM 912 O O . ASP A 1 123 ? -2.245 4.075 18.861 1.00 87.19 123 ASP A O 1
ATOM 916 N N . PRO A 1 124 ? -3.199 2.203 18.058 1.00 78.94 124 PRO A N 1
ATOM 917 C CA . PRO A 1 124 ? -4.353 2.302 18.934 1.00 78.94 124 PRO A CA 1
ATOM 918 C C . PRO A 1 124 ? -3.914 1.929 20.344 1.00 78.94 124 PRO A C 1
ATOM 920 O O . PRO A 1 124 ? -3.477 0.804 20.563 1.00 78.94 124 PRO A O 1
ATOM 923 N N . ASP A 1 125 ? -4.048 2.862 21.289 1.00 72.62 125 ASP A N 1
ATOM 924 C CA . ASP A 1 125 ? -3.730 2.607 22.693 1.00 72.62 125 ASP A CA 1
ATOM 925 C C . ASP A 1 125 ? -4.643 1.472 23.187 1.00 72.62 125 ASP A C 1
ATOM 927 O O . ASP A 1 125 ? -5.873 1.649 23.216 1.00 72.62 125 ASP A O 1
ATOM 931 N N . PRO A 1 126 ? -4.101 0.280 23.498 1.00 62.31 126 PRO A N 1
ATOM 932 C CA . PRO A 1 126 ? -4.916 -0.823 23.941 1.00 62.31 126 PRO A CA 1
ATOM 933 C C . PRO A 1 126 ? -5.296 -0.538 25.388 1.00 62.31 126 PRO A C 1
ATOM 935 O O . PRO A 1 126 ? -4.659 -1.022 26.323 1.00 62.31 126 PRO A O 1
ATOM 938 N N . ASP A 1 127 ? -6.397 0.185 25.586 1.00 61.25 127 ASP A N 1
ATOM 939 C CA . ASP A 1 127 ? -7.089 0.271 26.875 1.00 61.25 127 ASP A CA 1
ATOM 940 C C . ASP A 1 127 ? -7.834 -1.059 27.133 1.00 61.25 127 ASP A C 1
ATOM 942 O O . ASP A 1 127 ? -9.031 -1.140 27.425 1.00 61.25 127 ASP A O 1
ATOM 946 N N . LEU A 1 128 ? -7.108 -2.163 26.930 1.00 61.94 128 LEU A N 1
ATOM 947 C CA . LEU A 1 128 ? -7.523 -3.495 27.291 1.00 61.94 128 LEU A CA 1
ATOM 948 C C . LEU A 1 128 ? -7.544 -3.516 28.820 1.00 61.94 128 LEU A C 1
ATOM 950 O O . LEU A 1 128 ? -6.504 -3.285 29.447 1.00 61.94 128 LEU A O 1
ATOM 954 N N . PRO A 1 129 ? -8.692 -3.814 29.458 1.00 57.53 129 PRO A N 1
ATOM 955 C CA . PRO A 1 129 ? -8.662 -4.129 30.874 1.00 57.53 129 PRO A CA 1
ATOM 956 C C . PRO A 1 129 ? -7.632 -5.251 31.063 1.00 57.53 129 PRO A C 1
ATOM 958 O O . PRO A 1 129 ? -7.598 -6.168 30.235 1.00 57.53 129 PRO A O 1
ATOM 961 N N . PRO A 1 130 ? -6.768 -5.172 32.094 1.00 54.50 130 PRO A N 1
ATOM 962 C CA . PRO A 1 130 ? -5.701 -6.140 32.288 1.00 54.50 130 PRO A CA 1
ATOM 963 C C . PRO A 1 130 ? -6.297 -7.540 32.193 1.00 54.50 130 PRO A C 1
ATOM 965 O O . PRO A 1 130 ? -7.227 -7.859 32.936 1.00 54.50 130 PRO A O 1
ATOM 968 N N . VAL A 1 131 ? -5.791 -8.334 31.243 1.00 58.44 131 VAL A N 1
ATOM 969 C CA . VAL A 1 131 ? -6.146 -9.745 31.109 1.00 58.44 131 VAL A CA 1
ATOM 970 C C . VAL A 1 131 ? -5.878 -10.357 32.471 1.00 58.44 131 VAL A C 1
ATOM 972 O O . VAL A 1 131 ? -4.734 -10.393 32.929 1.00 58.44 131 VAL A O 1
ATOM 975 N N . ASP A 1 132 ? -6.932 -10.758 33.171 1.00 53.41 132 ASP A N 1
ATOM 976 C CA . ASP A 1 132 ? -6.752 -11.425 34.434 1.00 53.41 132 ASP A CA 1
ATOM 977 C C . ASP A 1 132 ? -6.062 -12.756 34.126 1.00 53.41 132 ASP A C 1
ATOM 979 O O . ASP A 1 132 ? -6.606 -13.652 33.485 1.00 53.41 132 ASP A O 1
ATOM 983 N N . GLU A 1 133 ? -4.817 -12.899 34.574 1.00 56.16 133 GLU A N 1
ATOM 984 C CA . GLU A 1 133 ? -4.041 -14.141 34.481 1.00 56.16 133 GLU A CA 1
ATOM 985 C C . GLU A 1 133 ? -4.648 -15.281 35.339 1.00 56.16 133 GLU A C 1
ATOM 987 O O . GLU A 1 133 ? -3.950 -16.158 35.850 1.00 56.16 133 GLU A O 1
ATOM 992 N N . SER A 1 134 ? -5.968 -15.304 35.530 1.00 46.97 134 SER A N 1
ATOM 993 C CA . SER A 1 134 ? -6.697 -16.283 36.329 1.00 46.97 134 SER A CA 1
ATOM 994 C C . SER A 1 134 ? -7.088 -17.542 35.537 1.00 46.97 134 SER A C 1
ATOM 996 O O . SER A 1 134 ? -7.634 -18.488 36.104 1.00 46.97 134 SER A O 1
ATOM 998 N N . SER A 1 135 ? -6.725 -17.638 34.253 1.00 52.94 135 SER A N 1
ATOM 999 C CA . SER A 1 135 ? -6.942 -18.835 33.425 1.00 52.94 135 SER A CA 1
ATOM 1000 C C . SER A 1 135 ? -5.746 -19.799 33.432 1.00 52.94 135 SER A C 1
ATOM 1002 O O . SER A 1 135 ? -5.187 -20.123 32.388 1.00 52.94 135 SER A O 1
ATOM 1004 N N . SER A 1 136 ? -5.341 -20.305 34.603 1.00 55.28 136 SER A N 1
ATOM 1005 C CA . SER A 1 136 ? -4.472 -21.503 34.653 1.00 55.28 136 SER A CA 1
ATOM 1006 C C . SER A 1 136 ? -4.614 -22.407 35.879 1.00 55.28 136 SER A C 1
ATOM 1008 O O . SER A 1 136 ? -4.012 -23.481 35.911 1.00 55.28 136 SER A O 1
ATOM 1010 N N . THR A 1 137 ? -5.467 -22.101 36.861 1.00 46.16 137 THR A N 1
ATOM 1011 C CA . THR A 1 137 ? -5.697 -23.045 37.967 1.00 46.16 137 THR A CA 1
ATOM 1012 C C . THR A 1 137 ? -6.768 -24.076 37.620 1.00 46.16 137 THR A C 1
ATOM 1014 O O . THR A 1 137 ? -7.816 -24.182 38.258 1.00 46.16 137 THR A O 1
ATOM 1017 N N . VAL A 1 138 ? -6.435 -24.974 36.686 1.00 55.56 138 VAL A N 1
ATOM 1018 C CA . VAL A 1 138 ? -6.844 -26.372 36.869 1.00 55.56 138 VAL A CA 1
ATOM 1019 C C . VAL A 1 138 ? -6.157 -26.828 38.150 1.00 55.56 138 VAL A C 1
ATOM 1021 O O . VAL A 1 138 ? -5.001 -27.241 38.167 1.00 55.56 138 VAL A O 1
ATOM 1024 N N . THR A 1 139 ? -6.876 -26.692 39.262 1.00 51.31 139 THR A N 1
ATOM 1025 C CA . THR A 1 139 ? -6.532 -27.339 40.521 1.00 51.31 139 THR A CA 1
ATOM 1026 C C . THR A 1 139 ? -6.535 -28.840 40.252 1.00 51.31 139 THR A C 1
ATOM 1028 O O . THR A 1 139 ? -7.569 -29.509 40.290 1.00 51.31 139 THR A O 1
ATOM 1031 N N . SER A 1 140 ? -5.360 -29.398 39.976 1.00 54.09 140 SER A N 1
ATOM 1032 C CA . SER A 1 140 ? -5.091 -30.812 40.182 1.00 54.09 140 SER A CA 1
ATOM 1033 C C . SER A 1 140 ? -5.186 -31.060 41.684 1.00 54.09 140 SER A C 1
ATOM 1035 O O . SER A 1 140 ? -4.211 -30.940 42.426 1.00 54.09 140 SER A O 1
ATOM 1037 N N . ARG A 1 141 ? -6.406 -31.339 42.152 1.00 52.44 141 ARG A N 1
ATOM 1038 C CA . ARG A 1 141 ? -6.669 -31.807 43.512 1.00 52.44 141 ARG A CA 1
ATOM 1039 C C . ARG A 1 141 ? -5.774 -33.031 43.748 1.00 52.44 141 ARG A C 1
ATOM 1041 O O . ARG A 1 141 ? -5.861 -33.975 42.957 1.00 52.44 141 ARG A O 1
ATOM 1048 N N . PRO A 1 142 ? -4.936 -33.075 44.796 1.00 52.78 142 PRO A N 1
ATOM 1049 C CA . PRO A 1 142 ? -4.251 -34.309 45.138 1.00 52.78 142 PRO A CA 1
ATOM 1050 C C . PRO A 1 142 ? -5.311 -35.374 45.428 1.00 52.78 142 PRO A C 1
ATOM 1052 O O . PRO A 1 142 ? -6.202 -35.192 46.262 1.00 52.78 142 PRO A O 1
ATOM 1055 N N . ARG A 1 143 ? -5.245 -36.474 44.677 1.00 46.47 143 ARG A N 1
ATOM 1056 C CA . ARG A 1 143 ? -6.086 -37.654 44.855 1.00 46.47 143 ARG A CA 1
ATOM 1057 C C . ARG A 1 143 ? -5.803 -38.238 46.239 1.00 46.47 143 ARG A C 1
ATOM 1059 O O . ARG A 1 143 ? -4.830 -38.964 46.416 1.00 46.47 143 ARG A O 1
ATOM 1066 N N . ALA A 1 144 ? -6.645 -37.913 47.216 1.00 56.19 144 ALA A N 1
ATOM 1067 C CA . ALA A 1 144 ? -6.679 -38.636 48.479 1.00 56.19 144 ALA A CA 1
ATOM 1068 C C . ALA A 1 144 ? -7.087 -40.101 48.211 1.00 56.19 144 ALA A C 1
ATOM 1070 O O . ALA A 1 144 ? -7.908 -40.355 47.320 1.00 56.19 144 ALA A O 1
ATOM 1071 N N . PRO A 1 145 ? -6.510 -41.074 48.935 1.00 49.34 145 PRO A N 1
ATOM 1072 C CA . PRO A 1 145 ? -6.818 -42.482 48.737 1.00 49.34 145 PRO A CA 1
ATOM 1073 C C . PRO A 1 145 ? -8.276 -42.776 49.105 1.00 49.34 145 PRO A C 1
ATOM 1075 O O . PRO A 1 145 ? -8.789 -42.323 50.125 1.00 49.34 145 PRO A O 1
ATOM 1078 N N . SER A 1 146 ? -8.942 -43.552 48.252 1.00 46.19 146 SER A N 1
ATOM 1079 C CA . SER A 1 146 ? -10.310 -44.017 48.452 1.00 46.19 146 SER A CA 1
ATOM 1080 C C . SER A 1 146 ? -10.388 -44.977 49.639 1.00 46.19 146 SER A C 1
ATOM 1082 O O . SER A 1 146 ? -9.958 -46.126 49.530 1.00 46.19 146 SER A O 1
ATOM 1084 N N . THR A 1 147 ? -10.990 -44.541 50.742 1.00 44.50 147 THR A N 1
ATOM 1085 C CA . THR A 1 147 ? -11.541 -45.437 51.762 1.00 44.50 147 THR A CA 1
ATOM 1086 C C . THR A 1 147 ? -13.054 -45.504 51.599 1.00 44.50 147 THR A C 1
ATOM 1088 O O . THR A 1 147 ? -13.790 -44.543 51.803 1.00 44.50 147 THR A O 1
ATOM 1091 N N . SER A 1 148 ? -13.520 -46.671 51.170 1.00 53.19 148 SER A N 1
ATOM 1092 C CA . SER A 1 148 ? -14.927 -47.037 51.108 1.00 53.19 148 SER A CA 1
ATOM 1093 C C . SER A 1 148 ? -15.458 -47.352 52.510 1.00 53.19 148 SER A C 1
ATOM 1095 O O . SER A 1 148 ? -15.033 -48.342 53.105 1.00 53.19 148 SER A O 1
ATOM 1097 N N . SER A 1 149 ? -16.439 -46.595 53.003 1.00 40.88 149 SER A N 1
ATOM 1098 C CA . SER A 1 149 ? -17.420 -47.119 53.962 1.00 40.88 149 SER A CA 1
ATOM 1099 C C . SER A 1 149 ? -18.763 -46.384 53.875 1.00 40.88 149 SER A C 1
ATOM 1101 O O . SER A 1 149 ? -18.984 -45.288 54.372 1.00 40.88 149 SER A O 1
ATOM 1103 N N . THR A 1 150 ? -19.670 -47.034 53.157 1.00 43.75 150 THR A N 1
ATOM 1104 C CA . THR A 1 150 ? -21.055 -47.348 53.524 1.00 43.75 150 THR A CA 1
ATOM 1105 C C . THR A 1 150 ? -21.633 -46.692 54.793 1.00 43.75 150 THR A C 1
ATOM 1107 O O . THR A 1 150 ? -21.163 -46.967 55.895 1.00 43.75 150 THR A O 1
ATOM 1110 N N . ARG A 1 151 ? -22.806 -46.057 54.601 1.00 39.19 151 ARG A N 1
ATOM 1111 C CA . ARG A 1 151 ? -24.005 -46.023 55.481 1.00 39.19 151 ARG A CA 1
ATOM 1112 C C . ARG A 1 151 ? -24.343 -44.651 56.089 1.00 39.19 151 ARG A C 1
ATOM 1114 O O . ARG A 1 151 ? -23.661 -44.183 56.986 1.00 39.19 151 ARG A O 1
ATOM 1121 N N . GLY A 1 152 ? -25.509 -44.117 55.707 1.00 36.78 152 GLY A N 1
ATOM 1122 C CA . GLY A 1 152 ? -26.276 -43.202 56.561 1.00 36.78 152 GLY A CA 1
ATOM 1123 C C . GLY A 1 152 ? -26.978 -42.051 55.839 1.00 36.78 152 GLY A C 1
ATOM 1124 O O . GLY A 1 152 ? -26.407 -40.986 55.672 1.00 36.78 152 GLY A O 1
ATOM 1125 N N . SER A 1 153 ? -28.235 -42.288 55.456 1.00 49.69 153 SER A N 1
ATOM 1126 C CA . SER A 1 153 ? -29.296 -41.301 55.193 1.00 49.69 153 SER A CA 1
ATOM 1127 C C . SER A 1 153 ? -29.191 -40.017 56.027 1.00 49.69 153 SER A C 1
ATOM 1129 O O . SER A 1 153 ? -29.031 -40.133 57.239 1.00 49.69 153 SER A O 1
ATOM 1131 N N . SER A 1 154 ? -29.425 -38.841 55.420 1.00 44.88 154 SER A N 1
ATOM 1132 C CA . SER A 1 154 ? -30.324 -37.784 55.937 1.00 44.88 154 SER A CA 1
ATOM 1133 C C . SER A 1 154 ? -30.477 -36.631 54.933 1.00 44.88 154 SER A C 1
ATOM 1135 O O . SER A 1 154 ? -29.506 -36.122 54.383 1.00 44.88 154 SER A O 1
ATOM 1137 N N . SER A 1 155 ? -31.727 -36.247 54.699 1.00 53.06 155 SER A N 1
ATOM 1138 C CA . SER A 1 155 ? -32.230 -35.160 53.855 1.00 53.06 155 SER A CA 1
ATOM 1139 C C . SER A 1 155 ? -31.665 -33.776 54.196 1.00 53.06 155 SER A C 1
ATOM 1141 O O . SER A 1 155 ? -31.693 -33.384 55.362 1.00 53.06 155 SER A O 1
ATOM 1143 N N . ALA A 1 156 ? -31.282 -32.995 53.179 1.00 43.06 156 ALA A N 1
ATOM 1144 C CA . ALA A 1 156 ? -31.044 -31.558 53.306 1.00 43.06 156 ALA A CA 1
ATOM 1145 C C . ALA A 1 156 ? -32.001 -30.778 52.389 1.00 43.06 156 ALA A C 1
ATOM 1147 O O . ALA A 1 156 ? -31.987 -30.903 51.166 1.00 43.06 156 ALA A O 1
ATOM 1148 N N . THR A 1 157 ? -32.872 -30.027 53.048 1.00 46.56 157 THR A N 1
ATOM 1149 C CA . THR A 1 157 ? -33.904 -29.120 52.549 1.00 46.56 157 THR A CA 1
ATOM 1150 C C . THR A 1 157 ? -33.297 -27.978 51.731 1.00 46.56 157 THR A C 1
ATOM 1152 O O . THR A 1 157 ? -32.389 -27.298 52.202 1.00 46.56 157 THR A O 1
ATOM 1155 N N . TRP A 1 158 ? -33.823 -27.723 50.532 1.00 43.28 158 TRP A N 1
ATOM 1156 C CA . TRP A 1 158 ? -33.485 -26.531 49.752 1.00 43.28 158 TRP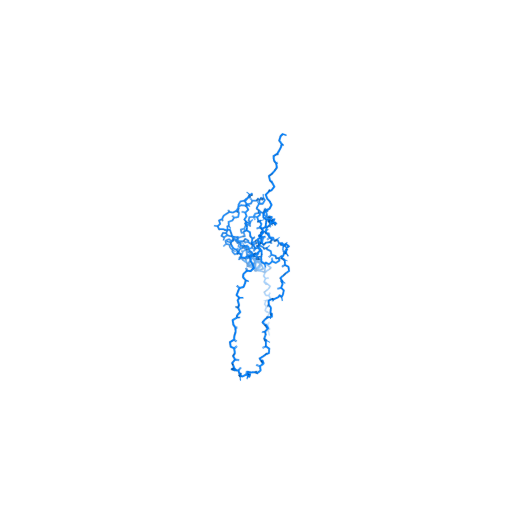 A CA 1
ATOM 1157 C C . TRP A 1 158 ? -34.282 -25.333 50.278 1.00 43.28 158 TRP A C 1
ATOM 1159 O O . TRP A 1 158 ? -35.501 -25.285 50.125 1.00 43.28 158 TRP A O 1
ATOM 1169 N N . THR A 1 159 ? -33.613 -24.353 50.882 1.00 49.44 159 THR A N 1
ATOM 1170 C CA . THR A 1 159 ? -34.182 -23.016 51.108 1.00 49.44 159 THR A CA 1
ATOM 1171 C C . THR A 1 159 ? -33.693 -22.082 50.009 1.00 49.44 159 THR A C 1
ATOM 1173 O O . THR A 1 159 ? -32.521 -21.712 49.979 1.00 49.44 159 THR A O 1
ATOM 1176 N N . ALA A 1 160 ? -34.590 -21.707 49.098 1.00 43.31 160 ALA A N 1
ATOM 1177 C CA . ALA A 1 160 ? -34.356 -20.637 48.140 1.00 43.31 160 ALA A CA 1
ATOM 1178 C C . ALA A 1 160 ? -34.487 -19.283 48.856 1.00 43.31 160 ALA A C 1
ATOM 1180 O O . ALA A 1 160 ? -35.594 -18.840 49.164 1.00 43.31 160 ALA A O 1
ATOM 1181 N N . THR A 1 161 ? -33.365 -18.619 49.131 1.00 47.75 161 THR A N 1
ATOM 1182 C CA . THR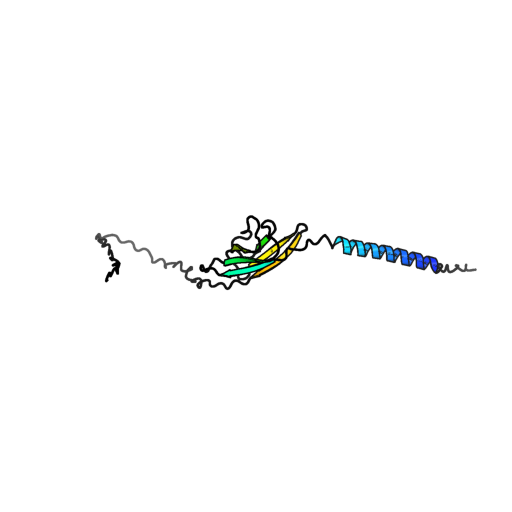 A 1 161 ? -33.365 -17.219 49.572 1.00 47.75 161 THR A CA 1
ATOM 1183 C C . THR A 1 161 ? -33.632 -16.340 48.355 1.00 47.75 161 THR A C 1
ATOM 1185 O O . THR A 1 161 ? -32.733 -16.050 47.572 1.00 47.75 161 THR A O 1
ATOM 1188 N N . THR A 1 162 ? -34.893 -15.949 48.172 1.00 50.66 162 THR A N 1
ATOM 1189 C CA . THR A 1 162 ? -35.274 -14.900 47.220 1.00 50.66 162 THR A CA 1
ATOM 1190 C C . THR A 1 162 ? -35.068 -13.557 47.910 1.00 50.66 162 THR A C 1
ATOM 1192 O O . THR A 1 162 ? -35.815 -13.211 48.822 1.00 50.66 162 THR A O 1
ATOM 1195 N N . THR A 1 163 ? -34.041 -12.812 47.508 1.00 56.06 163 THR A N 1
ATOM 1196 C CA . THR A 1 163 ? -33.844 -11.424 47.941 1.00 56.06 163 THR A CA 1
ATOM 1197 C C . THR A 1 163 ? -34.762 -10.513 47.118 1.00 56.06 163 THR A C 1
ATOM 1199 O O . THR A 1 163 ? -34.634 -10.498 45.893 1.00 56.06 163 THR A O 1
ATOM 1202 N N . PRO A 1 164 ? -35.677 -9.738 47.727 1.00 49.00 164 PRO A N 1
ATOM 1203 C CA . PRO A 1 164 ? -36.440 -8.731 47.003 1.00 49.00 164 PRO A CA 1
ATOM 1204 C C . PRO A 1 164 ? -35.588 -7.467 46.814 1.00 49.00 164 PRO A C 1
ATOM 1206 O O . PRO A 1 164 ? -35.273 -6.772 47.778 1.00 49.00 164 PRO A O 1
ATOM 1209 N N . SER A 1 165 ? -35.228 -7.140 45.572 1.00 50.31 165 SER A N 1
ATOM 1210 C CA . SER A 1 165 ? -34.707 -5.814 45.229 1.00 50.31 165 SER A CA 1
ATOM 1211 C C . SER A 1 165 ? -35.868 -4.820 45.167 1.00 50.31 165 SER A C 1
ATOM 1213 O O . SER A 1 165 ? -36.697 -4.852 44.255 1.00 50.31 165 SER A O 1
ATOM 1215 N N . THR A 1 166 ? -35.946 -3.941 46.159 1.00 53.50 166 THR A N 1
ATOM 1216 C CA . THR A 1 166 ? -36.873 -2.811 46.207 1.00 53.50 166 THR A CA 1
ATOM 1217 C C . THR A 1 166 ? -36.484 -1.750 45.176 1.00 53.50 166 THR A C 1
ATOM 1219 O O . THR A 1 166 ? -35.520 -1.011 45.354 1.00 53.50 166 THR A O 1
ATOM 1222 N N . TRP A 1 167 ? -37.260 -1.663 44.103 1.00 47.06 167 TRP A N 1
ATOM 1223 C CA . TRP A 1 167 ? -37.397 -0.496 43.239 1.00 47.06 167 TRP A CA 1
ATOM 1224 C C . TRP A 1 167 ? -37.994 0.699 44.011 1.00 47.06 167 TRP A C 1
ATOM 1226 O O . TRP A 1 167 ? -39.143 0.664 44.450 1.00 47.06 167 TRP A O 1
ATOM 1236 N N . THR A 1 168 ? -37.224 1.777 44.177 1.00 52.28 168 THR A N 1
ATOM 1237 C CA . THR A 1 168 ? -37.754 3.076 44.621 1.00 52.28 168 THR A CA 1
ATOM 1238 C C . THR A 1 168 ? -38.239 3.833 43.389 1.00 52.28 168 THR A C 1
ATOM 1240 O O . THR A 1 168 ? -37.455 4.274 42.553 1.00 52.28 168 THR A O 1
ATOM 1243 N N . THR A 1 169 ? -39.559 3.956 43.264 1.00 49.75 169 THR A N 1
ATOM 1244 C CA . THR A 1 169 ? -40.212 4.834 42.289 1.00 49.75 169 THR A CA 1
ATOM 1245 C C . THR A 1 169 ? -40.389 6.204 42.936 1.00 49.75 169 THR A C 1
ATOM 1247 O O . THR A 1 169 ? -41.292 6.404 43.744 1.00 49.75 169 THR A O 1
ATOM 1250 N N . GLY A 1 170 ? -39.521 7.155 42.596 1.00 47.03 170 GLY A N 1
ATOM 1251 C CA . GLY A 1 170 ? -39.677 8.561 42.967 1.00 47.03 170 GLY A CA 1
ATOM 1252 C C . GLY A 1 170 ? -40.572 9.295 41.969 1.00 47.03 170 GLY A C 1
ATOM 1253 O O . GLY A 1 170 ? -40.076 9.900 41.026 1.00 47.03 170 GLY A O 1
ATOM 1254 N N . ARG A 1 171 ? -41.893 9.250 42.174 1.00 47.47 171 ARG A N 1
ATOM 1255 C CA . ARG A 1 171 ? -42.847 10.224 41.616 1.00 47.47 171 ARG A CA 1
ATOM 1256 C C . ARG A 1 171 ? -43.203 11.207 42.730 1.00 47.47 171 ARG A C 1
ATOM 1258 O O . ARG A 1 171 ? -43.807 10.797 43.715 1.00 47.47 171 ARG A O 1
ATOM 1265 N N . SER A 1 172 ? -42.879 12.487 42.557 1.00 51.19 172 SER A N 1
ATOM 1266 C CA . SER A 1 172 ? -43.463 13.569 43.354 1.00 51.19 172 SER A CA 1
ATOM 1267 C C . SER A 1 172 ? -43.931 14.688 42.433 1.00 51.19 172 SER A C 1
ATOM 1269 O O . SER A 1 172 ? -43.138 15.347 41.769 1.00 51.19 172 SER A O 1
ATOM 1271 N N . THR A 1 173 ? -45.248 14.849 42.415 1.00 53.59 173 THR A N 1
ATOM 1272 C CA . THR A 1 173 ? -46.021 15.962 41.868 1.00 53.59 173 THR A CA 1
ATOM 1273 C C . THR A 1 173 ? -46.148 17.045 42.940 1.00 53.59 173 THR A C 1
ATOM 1275 O O . THR A 1 173 ? -46.513 16.718 44.065 1.00 53.59 173 THR A O 1
ATOM 1278 N N . ALA A 1 174 ? -45.937 18.312 42.582 1.00 51.97 174 ALA A N 1
ATOM 1279 C CA . ALA A 1 174 ? -46.587 19.493 43.171 1.00 51.97 174 ALA A CA 1
ATOM 1280 C C . ALA A 1 174 ? -46.337 20.665 42.200 1.00 51.97 174 ALA A C 1
ATOM 1282 O O . ALA A 1 174 ? -45.187 20.902 41.846 1.00 51.97 174 ALA A O 1
ATOM 1283 N N . LEU A 1 175 ? -47.395 21.132 41.524 1.00 45.28 175 LEU A N 1
ATOM 1284 C CA . LEU A 1 175 ? -48.087 22.417 41.749 1.00 45.28 175 LEU A CA 1
ATOM 1285 C C . LEU A 1 175 ? -47.381 23.604 41.085 1.00 45.28 175 LEU A C 1
ATOM 1287 O O . LEU A 1 175 ? -46.298 23.995 41.561 1.00 45.28 175 LEU A O 1
#